Protein AF-A0A6F8PJM3-F1 (afdb_monomer_lite)

Structure (mmCIF, N/CA/C/O backbone):
data_AF-A0A6F8PJM3-F1
#
_entry.id   AF-A0A6F8PJM3-F1
#
loop_
_atom_site.group_PDB
_atom_site.id
_atom_site.type_symbol
_atom_site.label_atom_id
_atom_site.label_alt_id
_atom_site.label_comp_id
_atom_site.label_asym_id
_atom_site.label_entity_id
_atom_site.label_seq_id
_atom_site.pdbx_PDB_ins_code
_atom_site.Cartn_x
_atom_site.Cartn_y
_atom_site.Cartn_z
_atom_site.occupancy
_atom_site.B_iso_or_equiv
_atom_site.auth_seq_id
_atom_site.auth_comp_id
_atom_site.auth_asym_id
_atom_site.auth_atom_id
_atom_site.pdbx_PDB_model_num
ATOM 1 N N . MET A 1 1 ? 21.073 2.562 -30.933 1.00 42.41 1 MET A N 1
ATOM 2 C CA . MET A 1 1 ? 19.705 2.292 -30.451 1.00 42.41 1 MET A CA 1
ATOM 3 C C . MET A 1 1 ? 19.613 0.793 -30.290 1.00 42.41 1 MET A C 1
ATOM 5 O O . MET A 1 1 ? 19.674 0.101 -31.294 1.00 42.41 1 MET A O 1
ATOM 9 N N . GLN A 1 2 ? 19.661 0.309 -29.054 1.00 35.59 2 GLN A N 1
ATOM 10 C CA . GLN A 1 2 ? 19.698 -1.118 -28.750 1.00 35.59 2 GLN A CA 1
ATOM 11 C C . GLN A 1 2 ? 18.526 -1.401 -27.814 1.00 35.59 2 GLN A C 1
ATOM 13 O O . GLN A 1 2 ? 18.332 -0.683 -26.834 1.00 35.59 2 GLN A O 1
ATOM 18 N N . GLU A 1 3 ? 17.695 -2.348 -28.232 1.00 40.38 3 GLU A N 1
ATOM 19 C CA . GLU A 1 3 ? 16.431 -2.756 -27.629 1.00 40.38 3 GLU A CA 1
ATOM 20 C C . GLU A 1 3 ? 16.637 -3.183 -26.170 1.00 40.38 3 GLU A C 1
ATOM 22 O O . GLU A 1 3 ? 17.090 -4.291 -25.896 1.00 40.38 3 GLU A O 1
ATOM 27 N N . ASN A 1 4 ? 16.282 -2.317 -25.220 1.00 41.22 4 ASN A N 1
ATOM 28 C CA . ASN A 1 4 ? 15.998 -2.762 -23.861 1.00 41.22 4 ASN A CA 1
ATOM 29 C C . ASN A 1 4 ? 14.566 -3.291 -23.866 1.00 41.22 4 ASN A C 1
ATOM 31 O O . ASN A 1 4 ? 13.608 -2.519 -23.810 1.00 41.22 4 ASN A O 1
ATOM 35 N N . ALA A 1 5 ? 14.439 -4.607 -24.015 1.00 42.81 5 ALA A N 1
ATOM 36 C CA . ALA A 1 5 ? 13.186 -5.318 -23.844 1.00 42.81 5 ALA A CA 1
ATOM 37 C C . ALA A 1 5 ? 12.501 -4.869 -22.540 1.00 42.81 5 ALA A C 1
ATOM 39 O O . ALA A 1 5 ? 13.120 -4.808 -21.477 1.00 42.81 5 ALA A O 1
ATOM 40 N N . LEU A 1 6 ? 11.223 -4.521 -22.673 1.00 45.84 6 LEU A N 1
ATOM 41 C CA . LEU A 1 6 ? 10.305 -4.032 -21.651 1.00 45.84 6 LEU A CA 1
ATOM 42 C C . LEU A 1 6 ? 10.009 -5.093 -20.575 1.00 45.84 6 LEU A C 1
ATOM 44 O O . LEU A 1 6 ? 8.865 -5.502 -20.413 1.00 45.84 6 LEU A O 1
ATOM 48 N N . ASN A 1 7 ? 10.999 -5.508 -19.790 1.00 49.56 7 ASN A N 1
ATOM 49 C CA . ASN A 1 7 ? 10.724 -6.079 -18.473 1.00 49.56 7 ASN A CA 1
ATOM 50 C C . ASN A 1 7 ? 10.438 -4.919 -17.518 1.00 49.56 7 ASN A C 1
ATOM 52 O O . ASN A 1 7 ? 11.250 -4.569 -16.666 1.00 49.56 7 ASN A O 1
ATOM 56 N N . SER A 1 8 ? 9.294 -4.257 -17.711 1.00 55.75 8 SER A N 1
ATOM 57 C CA . SER A 1 8 ? 8.747 -3.360 -16.695 1.00 55.75 8 SER A CA 1
ATOM 58 C C . SER A 1 8 ? 8.231 -4.243 -15.565 1.00 55.75 8 SER A C 1
ATOM 60 O O . SER A 1 8 ? 7.031 -4.496 -15.487 1.00 55.75 8 SER A O 1
ATOM 62 N N . GLU A 1 9 ? 9.141 -4.764 -14.738 1.00 72.06 9 GLU A N 1
ATOM 63 C CA . GLU A 1 9 ? 8.777 -5.395 -13.473 1.00 72.06 9 GLU A CA 1
ATOM 64 C C . GLU A 1 9 ? 7.971 -4.365 -12.680 1.00 72.06 9 GLU A C 1
ATOM 66 O O . GLU A 1 9 ? 8.474 -3.324 -12.251 1.00 72.06 9 GLU A O 1
ATOM 71 N N . HIS A 1 10 ? 6.670 -4.613 -12.590 1.00 85.50 10 HIS A N 1
ATOM 72 C CA . HIS A 1 10 ? 5.779 -3.815 -11.781 1.00 85.50 10 HIS A CA 1
ATOM 73 C C . HIS A 1 10 ? 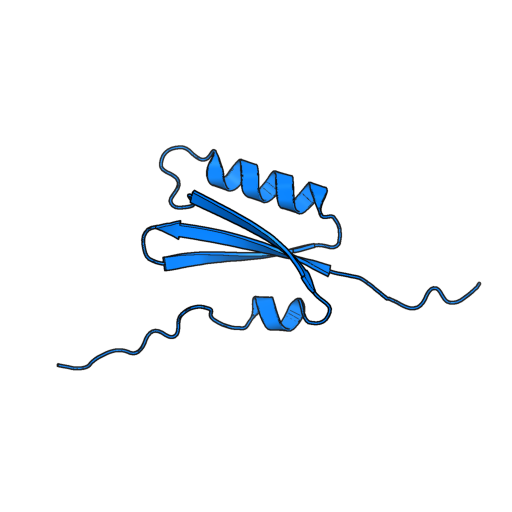5.810 -4.392 -10.372 1.00 85.50 10 HIS A C 1
ATOM 75 O O . HIS A 1 10 ? 5.691 -5.602 -10.181 1.00 85.50 10 HIS A O 1
ATOM 81 N N . PHE A 1 11 ? 5.928 -3.519 -9.383 1.00 93.69 11 PHE A N 1
ATOM 82 C CA . PHE A 1 11 ? 5.639 -3.871 -8.006 1.00 93.69 11 PHE A CA 1
ATOM 83 C C . PHE A 1 11 ? 4.163 -3.612 -7.741 1.00 93.69 11 PHE A C 1
ATOM 85 O O . PHE A 1 11 ? 3.600 -2.616 -8.209 1.00 93.69 11 PHE A O 1
ATOM 92 N N . VAL A 1 12 ? 3.542 -4.506 -6.989 1.00 95.88 12 VAL A N 1
ATOM 93 C CA . VAL A 1 12 ? 2.176 -4.373 -6.497 1.00 95.88 12 VAL A CA 1
ATOM 94 C C . VAL A 1 12 ? 2.252 -4.087 -5.009 1.00 95.88 12 VAL A C 1
ATOM 96 O O . VAL A 1 12 ? 2.935 -4.793 -4.280 1.00 95.88 12 VAL A O 1
ATOM 99 N N . LEU A 1 13 ? 1.554 -3.045 -4.573 1.00 97.44 13 LEU A N 1
ATOM 100 C CA . LEU A 1 13 ? 1.288 -2.764 -3.172 1.00 97.44 13 LEU A CA 1
ATOM 101 C C . LEU A 1 13 ? -0.115 -3.265 -2.850 1.00 97.44 13 LEU A C 1
ATOM 103 O O . LEU A 1 13 ? -1.075 -2.838 -3.500 1.00 97.44 13 LEU A O 1
ATOM 107 N N . LYS A 1 14 ? -0.238 -4.094 -1.814 1.00 97.25 14 LYS A N 1
ATOM 108 C CA . LYS A 1 14 ? -1.518 -4.388 -1.166 1.00 97.25 14 LYS A CA 1
ATOM 109 C C . LYS A 1 14 ? -1.494 -3.838 0.251 1.00 97.25 14 LYS A C 1
ATOM 111 O O . LYS A 1 14 ? -0.561 -4.103 1.001 1.00 97.25 14 LYS A O 1
ATOM 116 N N . VAL A 1 15 ? -2.511 -3.062 0.608 1.00 96.88 15 VAL A N 1
ATOM 117 C CA . VAL A 1 15 ? -2.697 -2.528 1.960 1.00 96.88 15 VAL A CA 1
ATOM 118 C C . VAL A 1 15 ? -3.991 -3.098 2.514 1.00 96.88 15 VAL A C 1
ATOM 120 O O . VAL A 1 15 ? -5.068 -2.843 1.969 1.00 96.88 15 VAL A O 1
ATOM 123 N N . SER A 1 16 ? -3.876 -3.862 3.594 1.00 95.88 16 SER A N 1
ATOM 124 C CA . SER A 1 16 ? -4.996 -4.524 4.255 1.00 95.88 16 SER A CA 1
ATOM 125 C C . SER A 1 16 ? -5.407 -3.753 5.501 1.00 95.88 16 SER A C 1
ATOM 127 O O . SER A 1 16 ? -4.595 -3.120 6.185 1.00 95.88 16 SER A O 1
ATOM 129 N N . GLY A 1 17 ? -6.701 -3.782 5.790 1.00 92.88 17 GLY A N 1
ATOM 130 C CA . GLY A 1 17 ? -7.290 -3.065 6.903 1.00 92.88 17 GLY A CA 1
ATOM 131 C C . GLY A 1 17 ? -8.473 -3.780 7.537 1.00 92.88 17 GLY A C 1
ATOM 132 O O . GLY A 1 17 ? -8.838 -4.910 7.207 1.00 92.88 17 GLY A O 1
ATOM 133 N N . LYS A 1 18 ? -9.105 -3.079 8.476 1.00 91.12 18 LYS A N 1
ATOM 134 C CA . LYS A 1 18 ? -10.309 -3.526 9.179 1.00 91.12 18 LYS A CA 1
ATOM 135 C C . LYS A 1 18 ? -11.433 -3.846 8.187 1.00 91.12 18 LYS A C 1
ATOM 137 O O . LYS A 1 18 ? -11.523 -3.261 7.112 1.00 91.12 18 LYS A O 1
ATOM 142 N N . HIS A 1 19 ? -12.331 -4.743 8.594 1.00 88.19 19 HIS A N 1
ATOM 143 C CA . HIS A 1 19 ? -13.530 -5.126 7.832 1.00 88.19 19 HIS A CA 1
ATOM 144 C C . HIS A 1 19 ? -13.248 -5.727 6.441 1.00 88.19 19 HIS A C 1
ATOM 146 O O . HIS A 1 19 ? -14.101 -5.650 5.563 1.00 88.19 19 HIS A O 1
ATOM 152 N N . GLY A 1 20 ? -12.066 -6.322 6.236 1.00 85.06 20 GLY A N 1
ATOM 153 C CA . GLY A 1 20 ? -11.682 -6.900 4.943 1.00 85.06 20 GLY A CA 1
ATOM 154 C C . GLY A 1 20 ? -11.403 -5.848 3.867 1.00 85.06 20 GLY A C 1
ATOM 155 O O . GLY A 1 20 ? -11.447 -6.163 2.680 1.00 85.06 20 GLY A O 1
ATOM 156 N N . LEU A 1 21 ? -11.146 -4.595 4.261 1.00 89.00 21 LEU A N 1
ATOM 157 C CA . LEU A 1 21 ? -10.777 -3.542 3.326 1.00 89.00 21 LEU A CA 1
ATOM 158 C C . LEU A 1 21 ? -9.383 -3.826 2.763 1.00 89.00 21 LEU A C 1
ATOM 160 O O . LEU A 1 21 ? -8.422 -3.949 3.522 1.00 89.00 21 LEU A O 1
ATOM 164 N N . ILE A 1 22 ? -9.281 -3.889 1.438 1.00 93.38 22 ILE A N 1
ATOM 165 C CA . ILE A 1 22 ? -8.014 -4.054 0.730 1.00 93.38 22 ILE A CA 1
ATOM 166 C C . ILE A 1 22 ? -7.896 -2.953 -0.316 1.00 93.38 22 ILE A C 1
ATOM 168 O O . ILE A 1 22 ? -8.780 -2.768 -1.153 1.00 93.38 22 ILE A O 1
ATOM 172 N N . PHE A 1 23 ? -6.791 -2.219 -0.260 1.00 93.44 23 PHE A N 1
ATOM 173 C CA . PHE A 1 23 ? -6.383 -1.273 -1.287 1.00 93.44 23 PHE A CA 1
ATOM 174 C C . PHE A 1 23 ? -5.231 -1.865 -2.088 1.00 93.44 23 PHE A C 1
ATOM 176 O O . PHE A 1 23 ? -4.304 -2.436 -1.515 1.00 93.44 23 PHE A O 1
ATOM 183 N N . LYS A 1 24 ? -5.278 -1.702 -3.412 1.00 95.50 24 LYS A N 1
ATOM 184 C CA . LYS A 1 24 ? -4.231 -2.176 -4.311 1.00 95.50 24 LYS A CA 1
ATOM 185 C C . LYS A 1 24 ? -3.817 -1.096 -5.285 1.00 95.50 24 LYS A C 1
ATOM 187 O O . LYS A 1 24 ? -4.656 -0.395 -5.845 1.00 95.50 24 LYS A O 1
ATOM 192 N N . THR A 1 25 ? -2.516 -0.989 -5.496 1.00 95.69 25 THR A N 1
ATOM 193 C CA . THR A 1 25 ? -1.939 -0.145 -6.539 1.00 95.69 25 THR A CA 1
ATOM 194 C C . THR A 1 25 ? -0.656 -0.778 -7.053 1.00 95.69 25 THR A C 1
ATOM 196 O O . THR A 1 25 ? -0.092 -1.668 -6.418 1.00 95.69 25 THR A O 1
ATOM 199 N N . LYS A 1 26 ? -0.178 -0.322 -8.208 1.00 94.75 26 LYS A N 1
ATOM 200 C CA . LYS A 1 26 ? 1.075 -0.793 -8.791 1.00 94.75 26 LYS A CA 1
ATOM 201 C C . LYS A 1 26 ? 1.947 0.361 -9.250 1.00 94.75 26 LYS A C 1
ATOM 203 O O . LYS A 1 26 ? 1.445 1.387 -9.707 1.00 94.75 26 LYS A O 1
ATOM 208 N N . HIS A 1 27 ? 3.256 0.172 -9.160 1.00 95.12 27 HIS A N 1
ATOM 209 C CA . HIS A 1 27 ? 4.242 1.143 -9.617 1.00 95.12 27 HIS A CA 1
ATOM 210 C C . HIS A 1 27 ? 5.571 0.451 -9.944 1.00 95.12 27 HIS A C 1
ATOM 212 O O . HIS A 1 27 ? 5.841 -0.648 -9.473 1.00 95.12 27 HIS A O 1
ATOM 218 N N . ASN A 1 28 ? 6.428 1.101 -10.730 1.00 93.75 28 ASN A N 1
ATOM 219 C CA . ASN A 1 28 ? 7.758 0.574 -11.083 1.00 93.75 28 ASN A CA 1
ATOM 220 C C . ASN A 1 28 ? 8.822 0.884 -10.018 1.00 93.75 28 ASN A C 1
ATOM 222 O O . ASN A 1 28 ? 9.985 0.538 -10.181 1.00 93.75 28 ASN A O 1
ATOM 226 N N . ASP A 1 29 ? 8.434 1.582 -8.953 1.00 93.81 29 ASP A N 1
ATOM 227 C CA . ASP A 1 29 ? 9.328 2.052 -7.897 1.00 93.81 29 ASP A CA 1
ATOM 228 C C . ASP A 1 29 ? 8.816 1.514 -6.564 1.00 93.81 29 ASP A C 1
ATOM 230 O O . ASP A 1 29 ? 7.753 1.913 -6.083 1.00 93.81 29 ASP A O 1
ATOM 234 N N . HIS A 1 30 ? 9.581 0.588 -5.994 1.00 94.50 30 HIS A N 1
ATOM 235 C CA . HIS A 1 30 ? 9.285 -0.030 -4.711 1.00 94.50 30 HIS A CA 1
ATOM 236 C C . HIS A 1 30 ? 9.314 0.986 -3.561 1.00 94.50 30 HIS A C 1
ATOM 238 O O . HIS A 1 30 ? 8.455 0.951 -2.683 1.00 94.50 30 HIS A O 1
ATOM 244 N N . SER A 1 31 ? 10.275 1.914 -3.551 1.00 95.69 31 SER A N 1
ATOM 245 C CA . SER A 1 31 ? 10.406 2.917 -2.489 1.00 95.69 31 SER A CA 1
ATOM 246 C C . SER A 1 31 ? 9.240 3.902 -2.498 1.00 95.69 31 SER A C 1
ATOM 248 O O . SER A 1 31 ? 8.780 4.326 -1.436 1.00 95.69 31 SER A O 1
ATOM 250 N N . TYR A 1 32 ? 8.719 4.229 -3.684 1.00 95.69 32 TYR A N 1
ATOM 251 C CA . TYR A 1 32 ? 7.481 4.997 -3.804 1.00 95.69 32 TYR A CA 1
ATOM 252 C C . TYR A 1 32 ? 6.296 4.263 -3.158 1.00 95.69 32 TYR A C 1
ATOM 254 O O . TYR A 1 32 ? 5.583 4.854 -2.347 1.00 95.69 32 TYR A O 1
ATOM 262 N N . LEU A 1 33 ? 6.112 2.975 -3.462 1.00 96.88 33 LEU A N 1
ATOM 263 C CA . LEU A 1 33 ? 5.032 2.173 -2.877 1.00 96.88 33 LEU A CA 1
ATOM 264 C C . LEU A 1 33 ? 5.166 2.032 -1.359 1.00 96.88 33 LEU A C 1
ATOM 266 O O . LEU A 1 33 ? 4.177 2.156 -0.642 1.00 96.88 33 LEU A O 1
ATOM 270 N N . GLU A 1 34 ? 6.384 1.842 -0.856 1.00 97.88 34 GLU A N 1
ATOM 271 C CA . GLU A 1 34 ? 6.644 1.766 0.581 1.00 97.88 34 GLU A CA 1
ATOM 272 C C . GLU A 1 34 ? 6.263 3.072 1.293 1.00 97.88 34 GLU A C 1
ATOM 274 O O . GLU A 1 34 ? 5.669 3.047 2.371 1.00 97.88 34 GLU A O 1
ATOM 279 N N . LYS A 1 35 ? 6.552 4.226 0.676 1.00 97.81 35 LYS A N 1
ATOM 280 C CA . LYS A 1 35 ? 6.134 5.529 1.202 1.00 97.81 35 LYS A CA 1
ATOM 281 C C . LYS A 1 35 ? 4.609 5.653 1.247 1.00 97.81 35 LYS A C 1
ATOM 283 O O . LYS A 1 35 ? 4.077 6.036 2.284 1.00 97.81 35 LYS A O 1
ATOM 288 N N . VAL A 1 36 ? 3.919 5.298 0.160 1.00 96.88 36 VAL A N 1
ATOM 289 C CA . VAL A 1 36 ? 2.445 5.316 0.098 1.00 96.88 36 VAL A CA 1
ATOM 290 C C . VAL A 1 36 ? 1.847 4.441 1.200 1.00 96.88 36 VAL A C 1
ATOM 292 O O . VAL A 1 36 ? 0.937 4.870 1.904 1.00 96.88 36 VAL A O 1
ATOM 295 N N . ALA A 1 37 ? 2.386 3.238 1.396 1.00 97.31 37 ALA A N 1
ATOM 296 C CA . ALA A 1 37 ? 1.909 2.321 2.420 1.00 97.31 37 ALA A CA 1
ATOM 297 C C . ALA A 1 37 ? 2.065 2.893 3.837 1.00 97.31 37 ALA A C 1
ATOM 299 O O . ALA A 1 37 ? 1.124 2.855 4.627 1.00 97.31 37 ALA A O 1
ATOM 300 N N . LYS A 1 38 ? 3.230 3.475 4.146 1.00 97.19 38 LYS A N 1
ATOM 301 C CA . LYS A 1 38 ? 3.485 4.116 5.445 1.00 97.19 38 LYS A CA 1
ATOM 302 C C . LYS A 1 38 ? 2.532 5.280 5.698 1.00 97.19 38 LYS A C 1
ATOM 304 O O . LYS A 1 38 ? 1.914 5.321 6.754 1.00 97.19 38 LYS A O 1
ATOM 309 N N . GLU A 1 39 ? 2.339 6.154 4.711 1.00 96.44 39 GLU A N 1
ATOM 310 C CA . GLU A 1 39 ? 1.385 7.267 4.814 1.00 96.44 39 GLU A CA 1
ATOM 311 C C . GLU A 1 39 ? -0.044 6.770 5.088 1.00 96.44 39 GLU A C 1
ATOM 313 O O . GLU A 1 39 ? -0.750 7.358 5.902 1.00 96.44 39 GLU A O 1
ATOM 318 N N . MET A 1 40 ? -0.466 5.661 4.469 1.00 95.44 40 MET A N 1
ATOM 319 C CA . MET A 1 40 ? -1.788 5.068 4.712 1.00 95.44 40 MET A CA 1
ATOM 320 C C . MET A 1 40 ? -1.942 4.478 6.120 1.00 95.44 40 MET A C 1
ATOM 322 O O . MET A 1 40 ? -3.020 4.587 6.705 1.00 95.44 40 MET A O 1
ATOM 326 N N . LEU A 1 41 ? -0.892 3.848 6.654 1.00 95.81 41 LEU A N 1
ATOM 327 C CA . LEU A 1 41 ? -0.887 3.257 7.998 1.00 95.81 41 LEU A CA 1
ATOM 328 C C . LEU A 1 41 ? -0.785 4.316 9.110 1.00 95.81 41 LEU A C 1
ATOM 330 O O . LEU A 1 41 ? -1.267 4.089 10.216 1.00 95.81 41 LEU A O 1
ATOM 334 N N . GLU A 1 42 ? -0.166 5.463 8.831 1.00 95.88 42 GLU A N 1
ATOM 335 C CA . GLU A 1 42 ? 0.016 6.562 9.790 1.00 95.88 42 GLU A CA 1
ATOM 336 C C . GLU A 1 42 ? -1.202 7.498 9.893 1.00 95.88 42 GLU A C 1
ATOM 338 O O . GLU A 1 42 ? -1.231 8.375 10.761 1.00 95.88 42 GLU A O 1
ATOM 343 N N . LEU A 1 43 ? -2.223 7.324 9.044 1.00 91.94 43 LEU A N 1
ATOM 344 C CA . LEU A 1 43 ? -3.447 8.127 9.086 1.00 91.94 43 LEU A CA 1
ATOM 345 C C . LEU A 1 43 ? -4.166 7.974 10.443 1.00 91.94 43 LEU A C 1
ATOM 347 O O . LEU A 1 43 ? -4.561 6.861 10.807 1.00 91.94 43 LEU A O 1
ATOM 351 N N . PRO A 1 44 ? -4.410 9.079 11.178 1.00 88.88 44 PRO A N 1
ATOM 352 C CA . PRO A 1 44 ? -5.229 9.055 12.385 1.00 88.88 44 PRO A CA 1
ATOM 353 C C . PRO A 1 44 ? -6.626 8.515 12.078 1.00 88.88 44 PRO A C 1
ATOM 355 O O . PRO A 1 44 ? -7.229 8.890 11.074 1.00 88.88 44 PRO A O 1
ATOM 358 N N . ASP A 1 45 ? -7.122 7.620 12.933 1.00 86.31 45 ASP A N 1
ATOM 359 C CA . ASP A 1 45 ? -8.381 6.889 12.725 1.00 86.31 45 ASP A CA 1
ATOM 360 C C . ASP A 1 45 ? -8.450 6.108 11.394 1.00 86.31 45 ASP A C 1
ATOM 362 O O . ASP A 1 45 ? -9.529 5.764 10.908 1.00 86.31 45 ASP A O 1
ATOM 366 N N . GLY A 1 46 ? -7.290 5.770 10.818 1.00 85.94 46 GLY A N 1
ATOM 367 C CA . GLY A 1 46 ? -7.178 4.953 9.620 1.00 85.94 46 GLY A CA 1
ATOM 368 C C 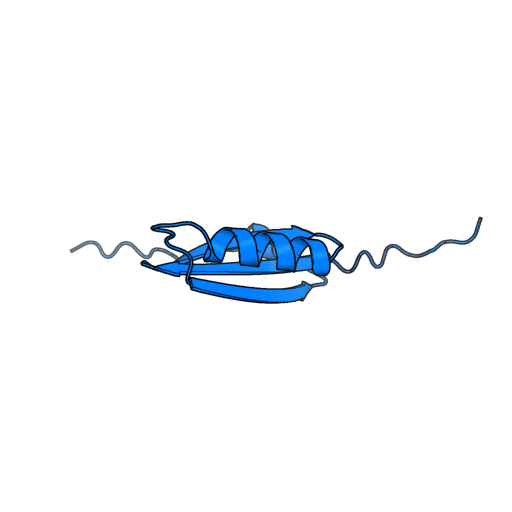. GLY A 1 46 ? -7.753 3.543 9.797 1.00 85.94 46 GLY A C 1
ATOM 369 O O . GLY A 1 46 ? -7.721 2.931 10.873 1.00 85.94 46 GLY A O 1
ATOM 370 N N . HIS A 1 47 ? -8.287 3.001 8.703 1.00 92.25 47 HIS A N 1
ATOM 371 C CA . HIS A 1 47 ? -8.776 1.622 8.658 1.00 92.25 47 HIS A CA 1
ATOM 372 C C . HIS A 1 47 ? -7.690 0.615 8.262 1.00 92.25 47 HIS A C 1
ATOM 374 O O . HIS A 1 47 ? -7.871 -0.571 8.528 1.00 92.25 47 HIS A O 1
ATOM 380 N N . PHE A 1 48 ? -6.587 1.063 7.658 1.00 95.56 48 PHE A N 1
ATOM 381 C CA . PHE A 1 48 ? -5.478 0.220 7.211 1.00 95.56 48 PHE A CA 1
ATOM 382 C C . PHE A 1 48 ? -4.511 -0.101 8.350 1.00 95.56 48 PHE A C 1
ATOM 384 O O . PHE A 1 48 ? -4.269 0.735 9.216 1.00 95.56 48 PHE A O 1
ATOM 391 N N . THR A 1 49 ? -3.980 -1.322 8.359 1.00 94.75 49 THR A N 1
ATOM 392 C CA . THR A 1 49 ? -3.174 -1.846 9.474 1.00 94.75 49 THR A CA 1
ATOM 393 C C . THR A 1 49 ? -1.870 -2.494 9.034 1.00 94.75 49 THR A C 1
ATOM 395 O O . THR A 1 49 ? -0.924 -2.528 9.815 1.00 94.75 49 THR A O 1
ATOM 398 N N . GLU A 1 50 ? -1.800 -3.006 7.808 1.00 96.50 50 GLU A N 1
ATOM 399 C CA . GLU A 1 50 ? -0.629 -3.714 7.292 1.00 96.50 50 GLU A CA 1
ATOM 400 C C . GLU A 1 50 ? -0.513 -3.552 5.775 1.00 96.50 50 GLU A C 1
ATOM 402 O O . GLU A 1 50 ? -1.481 -3.18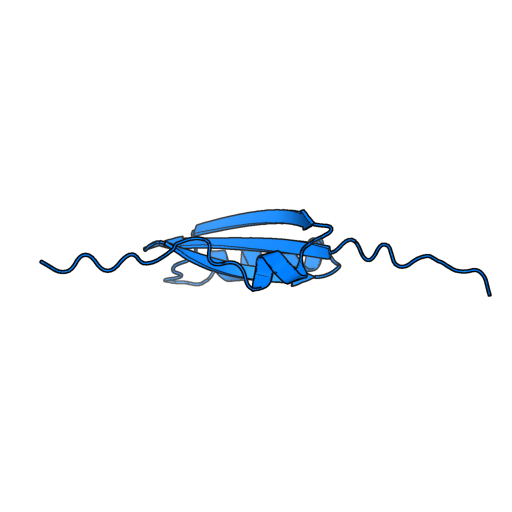6 5.103 1.00 96.50 50 GLU A O 1
ATOM 407 N N . TYR A 1 51 ? 0.674 -3.823 5.235 1.00 97.81 51 TYR A N 1
ATOM 408 C CA . TYR A 1 51 ? 0.910 -3.808 3.798 1.00 97.81 51 TYR A CA 1
ATOM 409 C C . TYR A 1 51 ? 1.929 -4.863 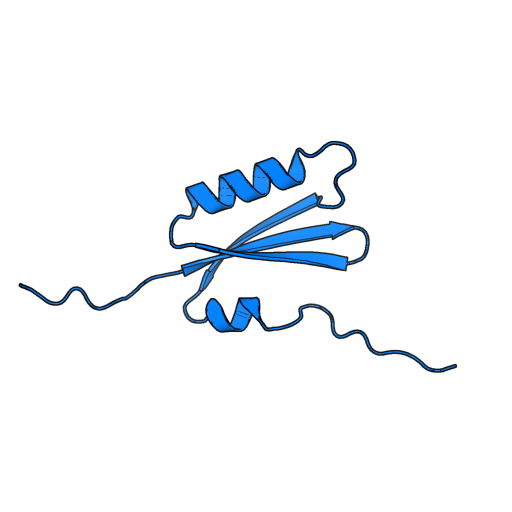3.367 1.00 97.81 51 TYR A C 1
ATOM 411 O O . TYR A 1 51 ? 2.806 -5.246 4.141 1.00 97.81 51 TYR A O 1
ATOM 419 N N . GLU A 1 52 ? 1.842 -5.267 2.104 1.00 97.19 52 GLU A N 1
ATOM 420 C CA . GLU A 1 52 ? 2.837 -6.079 1.407 1.00 97.19 52 GLU A CA 1
ATOM 421 C C . GLU A 1 52 ? 3.183 -5.455 0.052 1.00 97.19 52 GLU A C 1
ATOM 423 O O . GLU A 1 52 ? 2.342 -4.818 -0.590 1.00 97.19 52 GLU A O 1
ATOM 428 N N . ILE A 1 53 ? 4.438 -5.623 -0.369 1.00 96.69 53 ILE A N 1
ATOM 429 C CA . ILE A 1 53 ? 4.904 -5.245 -1.703 1.00 96.69 53 ILE A CA 1
ATOM 430 C C . ILE A 1 53 ? 5.606 -6.449 -2.320 1.00 96.69 53 ILE A C 1
ATOM 432 O O . ILE A 1 53 ? 6.543 -6.991 -1.732 1.00 96.69 53 ILE A O 1
ATOM 436 N N . HIS A 1 54 ? 5.187 -6.843 -3.519 1.00 95.06 54 HIS A N 1
ATOM 437 C CA . HIS A 1 54 ? 5.812 -7.921 -4.285 1.00 95.06 54 HIS A CA 1
ATOM 438 C C . HIS A 1 54 ? 5.975 -7.531 -5.751 1.00 95.06 54 HIS A C 1
ATOM 440 O O . HIS A 1 54 ? 5.247 -6.688 -6.277 1.00 95.06 54 HIS A O 1
ATOM 446 N N . SER A 1 55 ? 6.963 -8.126 -6.417 1.00 93.75 55 SER A N 1
ATOM 447 C CA . SER A 1 55 ? 7.091 -8.034 -7.870 1.00 93.75 55 SER A CA 1
ATOM 448 C C . SER A 1 55 ? 6.035 -8.905 -8.547 1.00 93.75 55 SER A C 1
ATOM 450 O O . SER A 1 55 ? 5.694 -9.981 -8.056 1.00 93.75 55 SER A O 1
ATOM 452 N N . SER A 1 56 ? 5.513 -8.439 -9.680 1.00 89.44 56 SER A N 1
ATOM 453 C CA . SER A 1 56 ? 4.484 -9.153 -10.431 1.00 89.44 56 SER A CA 1
ATOM 454 C C . SER A 1 56 ? 4.615 -8.922 -11.933 1.00 89.44 56 SER A C 1
ATOM 456 O O . SER A 1 56 ? 4.641 -7.785 -12.416 1.00 89.44 56 SER A O 1
ATOM 458 N N . ASP A 1 57 ? 4.653 -10.019 -12.686 1.00 89.38 57 ASP A N 1
ATOM 459 C CA . ASP A 1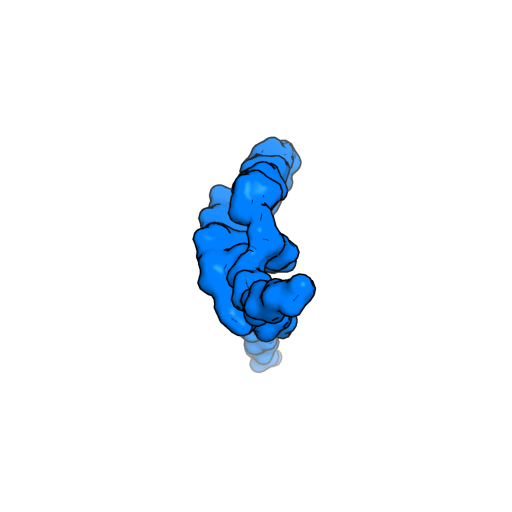 57 ? 4.573 -10.045 -14.150 1.00 89.38 57 ASP A CA 1
ATOM 460 C C . ASP A 1 57 ? 3.120 -9.969 -14.663 1.00 89.38 57 ASP A C 1
ATOM 462 O O . ASP A 1 57 ? 2.885 -9.748 -15.851 1.00 89.38 57 ASP A O 1
ATOM 466 N N . HIS A 1 58 ? 2.139 -10.044 -13.759 1.00 89.44 58 HIS A N 1
ATOM 467 C CA . HIS A 1 58 ? 0.703 -9.935 -14.024 1.00 89.44 58 HIS A CA 1
ATOM 468 C C . HIS A 1 58 ? 0.042 -8.809 -13.206 1.00 89.44 58 HIS A C 1
ATOM 470 O O . HIS A 1 58 ? -1.163 -8.821 -12.954 1.00 89.44 58 HIS A O 1
ATOM 476 N N . ALA A 1 59 ? 0.798 -7.759 -12.863 1.00 86.94 59 ALA A N 1
ATOM 477 C CA . ALA A 1 59 ? 0.337 -6.664 -12.002 1.00 86.94 59 ALA A CA 1
ATOM 478 C C . ALA A 1 59 ? -0.958 -5.975 -12.478 1.00 86.94 59 ALA A C 1
ATOM 480 O O . ALA A 1 59 ? -1.707 -5.442 -11.668 1.00 86.94 59 ALA A O 1
ATOM 481 N N . ASN A 1 60 ? -1.228 -5.942 -13.792 1.00 87.38 60 ASN A N 1
ATOM 482 C CA . ASN A 1 60 ? -2.503 -5.435 -14.323 1.00 87.38 60 ASN A CA 1
ATOM 483 C C . ASN A 1 60 ? -3.701 -6.280 -13.873 1.00 87.38 60 ASN A C 1
ATOM 485 O O . ASN A 1 60 ? -4.730 -5.722 -13.507 1.00 87.38 60 ASN A O 1
ATOM 489 N N . GLU A 1 61 ? -3.568 -7.604 -13.923 1.00 90.31 61 GLU A N 1
ATOM 490 C CA . GLU A 1 61 ? -4.622 -8.537 -13.530 1.00 90.31 61 GLU A CA 1
ATOM 491 C C . GLU A 1 61 ? -4.872 -8.460 -12.024 1.00 90.31 61 GLU A C 1
ATOM 493 O O . GLU A 1 61 ? -6.017 -8.415 -11.581 1.00 90.31 61 GLU A O 1
ATOM 498 N N . GLU A 1 62 ? -3.810 -8.319 -11.229 1.00 90.44 62 GLU A N 1
ATOM 499 C CA . GLU A 1 62 ? -3.948 -8.126 -9.787 1.00 90.44 62 GLU A CA 1
ATOM 500 C C . GLU A 1 62 ? -4.737 -6.867 -9.415 1.00 90.44 62 GLU A C 1
ATOM 502 O O . GLU A 1 62 ? -5.370 -6.857 -8.366 1.00 90.44 62 GLU A O 1
ATOM 507 N N . MET A 1 63 ? -4.750 -5.810 -10.234 1.00 92.81 63 MET A N 1
ATOM 508 C CA . MET A 1 63 ? -5.551 -4.613 -9.930 1.00 92.81 63 MET A CA 1
ATOM 509 C C . MET A 1 63 ? -7.052 -4.838 -10.113 1.00 92.81 63 MET A C 1
ATOM 511 O O . MET A 1 63 ? -7.852 -4.132 -9.503 1.00 92.81 63 MET A O 1
ATOM 515 N N . THR A 1 64 ? -7.444 -5.790 -10.959 1.00 89.12 64 THR A N 1
ATOM 516 C CA . THR A 1 64 ? -8.848 -6.029 -11.320 1.00 89.12 64 THR A CA 1
ATOM 517 C C . THR A 1 64 ? -9.435 -7.259 -10.640 1.00 89.12 64 THR A C 1
ATOM 519 O O . THR A 1 64 ? -10.658 -7.368 -10.546 1.00 89.12 64 THR A O 1
ATOM 522 N N . HIS A 1 65 ? -8.596 -8.166 -10.136 1.00 88.25 65 HIS A N 1
ATOM 523 C CA . HIS A 1 65 ? -9.054 -9.344 -9.409 1.00 88.25 65 HIS A CA 1
ATOM 524 C C . HIS A 1 65 ? -9.537 -8.973 -7.995 1.00 88.25 65 HIS A C 1
ATOM 526 O O . HIS A 1 65 ? -8.787 -8.335 -7.257 1.00 88.25 65 HIS A O 1
ATOM 532 N N . PRO A 1 66 ? -10.753 -9.357 -7.576 1.00 83.38 66 PRO A N 1
ATOM 533 C CA . PRO A 1 66 ? -11.206 -9.149 -6.202 1.00 83.38 66 PRO A CA 1
ATOM 534 C C . PRO A 1 66 ? -10.562 -10.164 -5.240 1.00 83.38 66 PRO A C 1
ATOM 536 O O . PRO A 1 66 ? -10.530 -11.356 -5.532 1.00 83.38 66 PRO A O 1
ATOM 539 N N . GLU A 1 67 ? -10.106 -9.721 -4.067 1.00 84.31 67 GLU A N 1
ATOM 540 C CA . GLU A 1 67 ? -9.573 -10.600 -3.006 1.00 84.31 67 GLU A CA 1
ATOM 541 C C . GLU A 1 67 ? -10.678 -11.351 -2.279 1.00 84.31 67 GLU A C 1
ATOM 543 O O . GLU A 1 67 ? -10.507 -12.503 -1.886 1.00 84.31 67 GLU A O 1
ATOM 548 N N . TYR A 1 68 ? -11.815 -10.686 -2.100 1.00 80.81 68 TYR A N 1
ATOM 549 C CA . TYR A 1 68 ? -12.970 -11.243 -1.427 1.00 80.81 68 TYR A CA 1
ATOM 550 C C . TYR A 1 68 ? -14.162 -11.183 -2.367 1.00 80.81 68 TYR A C 1
ATOM 552 O O . TYR A 1 68 ? -14.625 -10.111 -2.760 1.00 80.81 68 TYR A O 1
ATOM 560 N N . LEU A 1 69 ? -14.676 -12.357 -2.716 1.00 75.81 69 LEU A N 1
ATOM 561 C CA . LEU A 1 69 ? -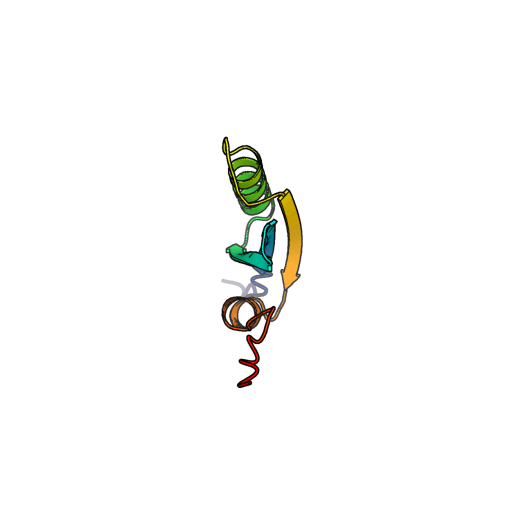15.962 -12.474 -3.379 1.00 75.81 69 LEU A CA 1
ATOM 562 C C . LEU A 1 69 ? -17.042 -12.348 -2.308 1.00 75.81 69 LEU A C 1
ATOM 564 O O . LEU A 1 69 ? -17.155 -13.187 -1.414 1.00 75.81 69 LEU A O 1
ATOM 568 N N . ILE A 1 70 ? -17.833 -11.280 -2.381 1.00 70.25 70 ILE A N 1
ATOM 569 C CA . ILE A 1 70 ? -19.019 -11.157 -1.538 1.00 70.25 70 ILE A CA 1
ATOM 570 C C . ILE A 1 70 ? -20.035 -12.158 -2.081 1.00 70.25 70 ILE A C 1
ATOM 572 O O . ILE A 1 70 ? -20.605 -11.960 -3.153 1.00 70.25 70 ILE A O 1
ATOM 576 N N . HIS A 1 71 ? -20.243 -13.244 -1.344 1.00 71.38 71 HIS A N 1
ATOM 577 C CA . HIS A 1 71 ? -21.323 -14.184 -1.601 1.00 71.38 71 HIS A CA 1
ATOM 578 C C . HIS A 1 71 ? -22.519 -13.763 -0.747 1.00 71.38 71 HIS A C 1
ATOM 580 O O . HIS A 1 71 ? -22.528 -14.066 0.447 1.00 71.38 71 HIS A O 1
ATOM 586 N N . PRO A 1 72 ? -23.509 -13.035 -1.295 1.00 65.19 72 PRO A N 1
ATOM 587 C CA . PRO A 1 72 ? -24.713 -12.740 -0.539 1.00 65.19 72 PRO A CA 1
ATOM 588 C C . PRO A 1 72 ? -25.400 -14.060 -0.177 1.00 65.19 72 PRO A C 1
ATOM 590 O O . PRO A 1 72 ? -25.834 -14.809 -1.053 1.00 65.19 72 PRO A O 1
ATOM 593 N N . THR A 1 73 ? -25.472 -14.362 1.116 1.00 67.00 73 THR A N 1
ATOM 594 C CA . THR A 1 73 ? -26.351 -15.402 1.642 1.00 67.00 73 THR A CA 1
ATOM 595 C C . THR A 1 73 ? -27.740 -14.795 1.771 1.00 67.00 73 THR A C 1
ATOM 597 O O . THR A 1 73 ? -27.935 -13.848 2.531 1.00 67.00 73 THR A O 1
ATOM 600 N N . PHE A 1 74 ? -28.685 -15.290 0.977 1.00 69.12 74 PHE A N 1
ATOM 601 C CA . PHE A 1 74 ? -30.094 -14.949 1.132 1.00 69.12 74 PHE A CA 1
ATOM 602 C C . PHE A 1 74 ? -30.690 -15.912 2.164 1.00 69.12 74 PHE A C 1
ATOM 604 O O . PHE A 1 74 ? -30.762 -17.110 1.887 1.00 69.12 74 PHE A O 1
ATOM 611 N N . ASP A 1 75 ? -31.035 -15.384 3.340 1.00 58.03 75 ASP A N 1
ATOM 612 C CA . ASP A 1 75 ? -31.886 -16.059 4.332 1.00 58.03 75 ASP A CA 1
ATOM 613 C C . ASP A 1 75 ? -33.355 -16.084 3.873 1.00 58.03 75 ASP A C 1
ATOM 615 O O . ASP A 1 75 ? -33.807 -15.084 3.257 1.00 58.03 75 ASP A O 1
#

Radius of gyration: 15.7 Å; chains: 1; bounding box: 52×25×43 Å

Organism: NCBI:txid2675053

Foldseek 3Di:
DDDPDPPLFKKKKWWAFPPRDIDIDIDSDPVVSVVVNVVQCPDVVHRTPDMDIDTDPPSVVVNVDDPDDPDDDDD

Sequence (75 aa):
MQENALNSEHFVLKVSGKHGLIFKTKHNDHSYLEKVAKEMLELPDGHFTEYEIHSSDHANEEMTHPEYLIHPTFD

Secondary structure (DSSP, 8-state):
---------EEEEEEEEGGG-EEEEEES-HHHHHHHHHHHHSSTT-SEEEEEEEEETTHHHHHHS-SS-------

pLDDT: mean 85.0, std 16.56, range [35.59, 97.88]